Protein AF-A0A2V5N2Y6-F1 (afdb_monomer_lite)

Structure (mmCIF, N/CA/C/O backbone):
data_AF-A0A2V5N2Y6-F1
#
_entry.id   AF-A0A2V5N2Y6-F1
#
loop_
_atom_site.group_PDB
_atom_site.id
_atom_site.type_symbol
_atom_site.label_atom_id
_atom_site.label_alt_id
_atom_site.label_comp_id
_atom_site.label_asym_id
_atom_site.label_entity_id
_atom_site.label_seq_id
_atom_site.pdbx_PDB_ins_code
_atom_site.Cartn_x
_atom_site.Cartn_y
_atom_site.Cartn_z
_atom_site.occupancy
_atom_site.B_iso_or_equiv
_atom_site.auth_seq_id
_atom_site.auth_comp_id
_atom_site.auth_asym_id
_atom_site.auth_atom_id
_atom_site.pdbx_PDB_model_num
ATOM 1 N N . MET A 1 1 ? -27.684 7.480 26.060 1.00 43.97 1 MET A N 1
ATOM 2 C CA . MET A 1 1 ? -26.296 7.140 25.689 1.00 43.97 1 MET A CA 1
ATOM 3 C C . MET A 1 1 ? -26.353 6.342 24.396 1.00 43.97 1 MET A C 1
ATOM 5 O O . MET A 1 1 ? -26.560 5.140 24.453 1.00 43.97 1 MET A O 1
ATOM 9 N N . LEU A 1 2 ? -26.309 7.009 23.239 1.00 47.47 2 LEU A N 1
ATOM 10 C CA . LEU A 1 2 ? -26.187 6.314 21.956 1.00 47.47 2 LEU A CA 1
ATOM 11 C C . LEU A 1 2 ? -24.711 5.968 21.772 1.00 47.47 2 LEU A C 1
ATOM 13 O O . LEU A 1 2 ? -23.866 6.861 21.800 1.00 47.47 2 LEU A O 1
ATOM 17 N N . GLY A 1 3 ? -24.413 4.675 21.655 1.00 51.12 3 GLY A N 1
ATOM 18 C CA . GLY A 1 3 ? -23.096 4.216 21.247 1.00 51.12 3 GLY A CA 1
ATOM 19 C C . GLY A 1 3 ? -22.802 4.800 19.875 1.00 51.12 3 GLY A C 1
ATOM 20 O O . GLY A 1 3 ? -23.506 4.513 18.912 1.00 51.12 3 GLY A O 1
ATOM 21 N N . HIS A 1 4 ? -21.796 5.665 19.795 1.00 55.81 4 HIS A N 1
ATOM 22 C CA . HIS A 1 4 ? -21.160 5.935 18.521 1.00 55.81 4 HIS A CA 1
ATOM 23 C C . HIS A 1 4 ? -20.520 4.615 18.109 1.00 55.81 4 HIS A C 1
ATOM 25 O O . HIS A 1 4 ? -19.481 4.251 18.661 1.00 55.81 4 HIS A O 1
ATOM 31 N N . ASP A 1 5 ? -21.166 3.877 17.206 1.00 52.28 5 ASP A N 1
ATOM 32 C CA . ASP A 1 5 ? -20.513 2.792 16.486 1.00 52.28 5 ASP A CA 1
ATOM 33 C C . ASP A 1 5 ? -19.173 3.346 16.004 1.00 52.28 5 ASP A C 1
ATOM 35 O O . ASP A 1 5 ? -19.122 4.288 15.203 1.00 52.28 5 ASP A O 1
ATOM 39 N N . LYS A 1 6 ? -18.072 2.839 16.571 1.00 60.19 6 LYS A N 1
ATOM 40 C CA . LYS A 1 6 ? -16.740 3.137 16.057 1.00 60.19 6 LYS A CA 1
ATOM 41 C C . LYS A 1 6 ? -16.770 2.655 14.617 1.00 60.19 6 LYS A C 1
ATOM 43 O O . LYS A 1 6 ? -16.750 1.451 14.381 1.00 60.19 6 LYS A O 1
ATOM 48 N N . VAL A 1 7 ? -16.844 3.588 13.668 1.00 63.91 7 VAL A N 1
ATOM 49 C CA . VAL A 1 7 ? -16.652 3.268 12.255 1.00 63.91 7 VAL A CA 1
ATOM 50 C C . VAL A 1 7 ? -15.362 2.450 12.185 1.00 63.91 7 VAL A C 1
ATOM 52 O O . VAL A 1 7 ? -14.339 2.934 12.686 1.00 63.91 7 VAL A O 1
ATOM 55 N N . PRO A 1 8 ? -15.398 1.210 11.663 1.00 70.12 8 PRO A N 1
ATOM 56 C CA . PRO A 1 8 ? -14.211 0.378 11.631 1.00 70.12 8 PRO A CA 1
ATOM 57 C C . PRO A 1 8 ? -13.113 1.134 10.886 1.00 70.12 8 PRO A C 1
ATOM 59 O O . PRO A 1 8 ? -13.353 1.745 9.838 1.00 70.12 8 PRO A O 1
ATOM 62 N N . ALA A 1 9 ? -11.920 1.149 11.479 1.00 90.38 9 ALA A N 1
ATOM 63 C CA . ALA A 1 9 ? -10.757 1.760 10.862 1.00 90.38 9 ALA A CA 1
ATOM 64 C C . ALA A 1 9 ? -10.541 1.142 9.475 1.00 90.38 9 ALA A C 1
ATOM 66 O O . ALA A 1 9 ? -10.749 -0.055 9.269 1.00 90.38 9 ALA A O 1
ATOM 67 N N . ARG A 1 10 ? -10.156 1.973 8.510 1.00 96.25 10 ARG A N 1
ATOM 68 C CA . ARG A 1 10 ? -10.046 1.581 7.105 1.00 96.25 10 ARG A CA 1
ATOM 69 C C . ARG A 1 10 ? -8.814 2.181 6.465 1.00 96.25 10 ARG A C 1
ATOM 71 O O . ARG A 1 10 ? -8.379 3.260 6.862 1.00 96.25 10 ARG A O 1
ATOM 78 N N . VAL A 1 11 ? -8.338 1.500 5.438 1.00 98.06 11 VAL A N 1
ATOM 79 C CA . VAL A 1 11 ? -7.335 1.986 4.493 1.00 98.06 11 VAL A CA 1
ATOM 80 C C . VAL A 1 11 ? -8.007 2.123 3.133 1.00 98.06 11 VAL A C 1
ATOM 82 O O . VAL A 1 11 ? -8.880 1.325 2.776 1.00 98.06 11 VAL A O 1
ATOM 85 N N . VAL A 1 12 ? -7.610 3.140 2.372 1.00 98.25 12 VAL A N 1
ATOM 86 C CA . VAL A 1 12 ? -8.038 3.301 0.979 1.00 98.25 12 VAL A CA 1
ATOM 87 C C . VAL A 1 12 ? -6.888 2.930 0.056 1.00 98.25 12 VAL A C 1
ATOM 89 O O . VAL A 1 12 ? -5.806 3.496 0.165 1.00 98.25 12 VAL A O 1
ATOM 92 N N . VAL A 1 13 ? -7.127 2.024 -0.885 1.00 98.19 13 VAL A N 1
ATOM 93 C CA . VAL A 1 13 ? -6.178 1.663 -1.940 1.00 98.19 13 VAL A CA 1
ATOM 94 C C . VAL A 1 13 ? -6.671 2.256 -3.257 1.00 98.19 13 VAL A C 1
ATOM 96 O O . VAL A 1 13 ? -7.767 1.953 -3.725 1.00 98.19 13 VAL A O 1
ATOM 99 N N . LYS A 1 14 ? -5.873 3.137 -3.855 1.00 96.19 14 LYS A N 1
ATOM 100 C CA . LYS A 1 14 ? -6.141 3.765 -5.149 1.00 96.19 14 LYS A CA 1
ATOM 101 C C . LYS A 1 14 ? -5.297 3.132 -6.242 1.00 96.19 14 LYS A C 1
ATOM 103 O O . LYS A 1 14 ? -4.129 2.819 -6.036 1.00 96.19 14 LYS A O 1
ATOM 108 N N . GLY A 1 15 ? -5.883 3.033 -7.426 1.00 92.19 15 GLY A N 1
ATOM 109 C CA . GLY A 1 15 ? -5.283 2.409 -8.597 1.00 92.19 15 GLY A CA 1
ATOM 110 C C . GLY A 1 15 ? -6.280 1.460 -9.247 1.00 92.19 15 GLY A C 1
ATOM 111 O O . GLY A 1 15 ? -7.487 1.563 -9.026 1.00 92.19 15 GLY A O 1
ATOM 112 N N . ILE A 1 16 ? -5.770 0.529 -10.046 1.00 92.19 16 ILE A N 1
ATOM 113 C CA . ILE A 1 16 ? -6.584 -0.486 -10.717 1.00 92.19 16 ILE A CA 1
ATOM 114 C C . ILE A 1 16 ? -6.803 -1.648 -9.735 1.00 92.19 16 ILE A C 1
ATOM 116 O O . ILE A 1 16 ? -6.063 -2.624 -9.760 1.00 92.19 16 ILE A O 1
ATOM 120 N N . VAL A 1 17 ? -7.771 -1.518 -8.824 1.00 96.94 17 VAL A N 1
ATOM 121 C CA . VAL A 1 17 ? -8.083 -2.502 -7.764 1.00 96.94 17 VAL A CA 1
ATOM 122 C C . VAL A 1 17 ? -9.578 -2.826 -7.734 1.00 96.94 17 VAL A C 1
ATOM 124 O O . VAL A 1 17 ? -10.394 -1.976 -8.099 1.00 96.94 17 VAL A O 1
ATOM 127 N N . ARG A 1 18 ? -9.959 -4.030 -7.288 1.00 96.44 18 ARG A N 1
ATOM 128 C CA . ARG A 1 18 ? -11.378 -4.406 -7.129 1.00 96.44 18 ARG A CA 1
ATOM 129 C C . ARG A 1 18 ? -12.002 -3.802 -5.872 1.00 96.44 18 ARG A C 1
ATOM 131 O O . ARG A 1 18 ? -13.130 -3.316 -5.930 1.00 96.44 18 ARG A O 1
ATOM 138 N N . TYR A 1 19 ? -11.282 -3.842 -4.750 1.00 97.81 19 TYR A N 1
ATOM 139 C CA . TYR A 1 19 ? -11.765 -3.407 -3.438 1.00 97.81 19 TYR A CA 1
ATOM 140 C C . TYR A 1 19 ? -10.947 -2.208 -2.935 1.00 97.81 19 TYR A C 1
ATOM 142 O O . TYR A 1 19 ? -9.956 -2.375 -2.227 1.00 97.81 19 TYR A O 1
ATOM 150 N N . PRO A 1 20 ? -11.342 -0.969 -3.284 1.00 97.31 20 PRO A N 1
ATOM 151 C CA . PRO A 1 20 ? -10.560 0.229 -2.971 1.00 97.31 20 PRO A CA 1
ATOM 152 C C . PRO A 1 20 ? -10.619 0.646 -1.498 1.00 97.31 20 PRO A C 1
ATOM 154 O O . PRO A 1 20 ? -9.873 1.527 -1.085 1.00 97.31 20 PRO A O 1
ATOM 157 N N . VAL A 1 21 ? -11.516 0.069 -0.698 1.00 97.62 21 VAL A N 1
ATOM 158 C CA . VAL A 1 21 ? -11.609 0.326 0.742 1.00 97.62 21 VAL A CA 1
ATOM 159 C C . VAL A 1 21 ? -11.554 -1.011 1.453 1.00 97.62 21 VAL A C 1
ATOM 161 O O . VAL A 1 21 ? -12.421 -1.855 1.239 1.00 97.62 21 VAL A O 1
ATOM 164 N N . ILE A 1 22 ? -10.550 -1.181 2.305 1.00 97.12 22 ILE A N 1
ATOM 165 C CA . ILE A 1 22 ? -10.342 -2.404 3.080 1.00 97.12 22 ILE A CA 1
ATOM 166 C C . ILE A 1 22 ? -10.329 -2.077 4.571 1.00 97.12 22 ILE A C 1
ATOM 168 O O . ILE A 1 22 ? -10.000 -0.958 4.983 1.00 97.12 22 ILE A O 1
ATOM 172 N N . GLN A 1 23 ? -10.711 -3.056 5.385 1.00 96.81 23 GLN A N 1
ATOM 173 C CA . GLN A 1 23 ? -10.661 -2.924 6.834 1.00 96.81 23 GLN A CA 1
ATOM 174 C C . GLN A 1 23 ? -9.203 -2.899 7.301 1.00 96.81 23 GLN A C 1
ATOM 176 O O . GLN A 1 23 ? -8.391 -3.707 6.858 1.00 96.81 23 GLN A O 1
ATOM 181 N N . TRP A 1 24 ? -8.884 -1.972 8.200 1.00 97.06 24 TRP A N 1
ATOM 182 C CA . TRP A 1 24 ? -7.591 -1.948 8.867 1.00 97.06 24 TRP A CA 1
ATOM 183 C C . TRP A 1 24 ? -7.558 -2.978 10.000 1.00 97.06 24 TRP A C 1
ATOM 185 O O . TRP A 1 24 ? -8.502 -3.082 10.789 1.00 97.06 24 TRP A O 1
ATOM 195 N N . THR A 1 25 ? -6.449 -3.701 10.086 1.00 95.81 25 THR A N 1
ATOM 196 C CA . THR A 1 25 ? -6.097 -4.597 11.188 1.00 95.81 25 THR A CA 1
ATOM 197 C C . THR A 1 25 ? -4.685 -4.271 11.655 1.00 95.81 25 THR A C 1
ATOM 199 O O . THR A 1 25 ? -3.905 -3.66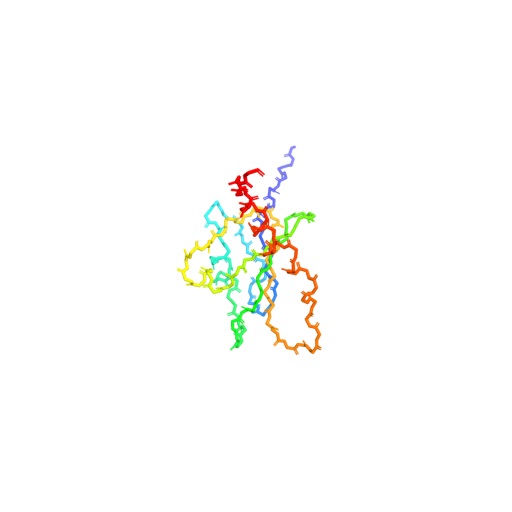9 10.916 1.00 95.81 25 THR A O 1
ATOM 202 N N . GLU A 1 26 ? -4.343 -4.674 12.879 1.00 9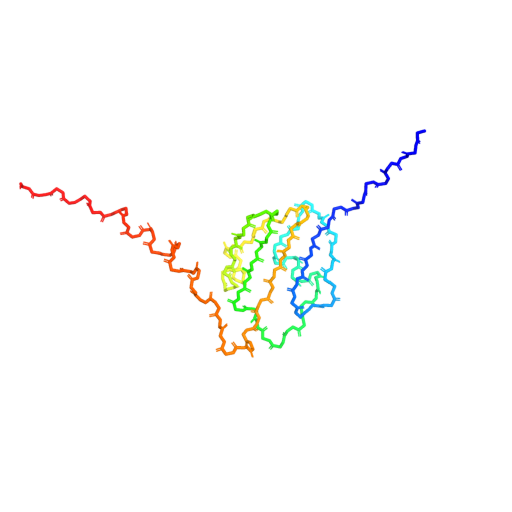4.25 26 GLU A N 1
ATOM 203 C CA . GLU A 1 26 ? -3.007 -4.431 13.440 1.00 94.25 26 GLU A CA 1
ATOM 204 C C . GLU A 1 26 ? -1.896 -5.066 12.601 1.00 94.25 26 GLU A C 1
ATOM 206 O O . GLU A 1 26 ? -0.778 -4.579 12.637 1.00 94.25 26 GLU A O 1
ATOM 211 N N . ASP A 1 27 ? -2.216 -6.105 11.823 1.00 95.62 27 ASP A N 1
ATOM 212 C CA . ASP A 1 27 ? -1.334 -6.845 10.920 1.00 95.62 27 ASP A CA 1
ATOM 213 C C . ASP A 1 27 ? -1.439 -6.457 9.443 1.00 95.62 27 ASP A C 1
ATOM 215 O O . ASP A 1 27 ? -0.953 -7.186 8.568 1.00 95.62 27 ASP A O 1
ATOM 219 N N . LEU A 1 28 ? -2.061 -5.312 9.150 1.00 98.00 28 LEU A N 1
ATOM 220 C CA . LEU A 1 28 ? -2.183 -4.814 7.790 1.00 98.00 28 LEU A CA 1
ATOM 221 C C . LEU A 1 28 ? -0.900 -4.096 7.350 1.00 98.00 28 LEU A C 1
ATOM 223 O O . LEU A 1 28 ? -0.592 -2.988 7.790 1.00 98.00 28 LEU A O 1
ATOM 227 N N . THR A 1 29 ? -0.186 -4.716 6.417 1.00 98.44 29 THR A N 1
ATOM 228 C CA . THR A 1 29 ? 0.974 -4.140 5.730 1.00 98.44 29 THR A CA 1
ATOM 229 C C . THR A 1 29 ? 0.619 -3.684 4.315 1.00 98.44 29 THR A C 1
ATOM 231 O O . THR A 1 29 ? -0.479 -3.955 3.815 1.00 98.44 29 THR A O 1
ATOM 234 N N . VAL A 1 30 ? 1.545 -3.004 3.639 1.00 98.12 30 VAL A N 1
ATOM 235 C CA . VAL A 1 30 ? 1.371 -2.564 2.246 1.00 98.12 30 VAL A CA 1
ATOM 236 C C . VAL A 1 30 ? 1.134 -3.749 1.318 1.00 98.12 30 VAL A C 1
ATOM 238 O O . VAL A 1 30 ? 0.181 -3.727 0.537 1.00 98.12 30 VAL A O 1
ATOM 241 N N . ALA A 1 31 ? 1.954 -4.799 1.417 1.00 98.12 31 ALA A N 1
ATOM 242 C CA . ALA A 1 31 ? 1.800 -5.983 0.577 1.00 98.12 31 ALA A CA 1
ATOM 243 C C . ALA A 1 31 ? 0.423 -6.633 0.779 1.00 98.12 31 ALA A C 1
ATOM 245 O O . ALA A 1 31 ? -0.295 -6.909 -0.186 1.00 98.12 31 ALA A O 1
ATOM 246 N N . ARG A 1 32 ? 0.007 -6.813 2.040 1.00 98.31 32 ARG A N 1
ATOM 247 C CA . ARG A 1 32 ? -1.304 -7.386 2.374 1.00 98.31 32 ARG A CA 1
ATOM 248 C C . ARG A 1 32 ? -2.454 -6.516 1.887 1.00 98.31 32 ARG A C 1
ATOM 250 O O . ARG A 1 32 ? -3.432 -7.054 1.375 1.00 98.31 32 ARG A O 1
ATOM 257 N N . ALA A 1 33 ? -2.341 -5.1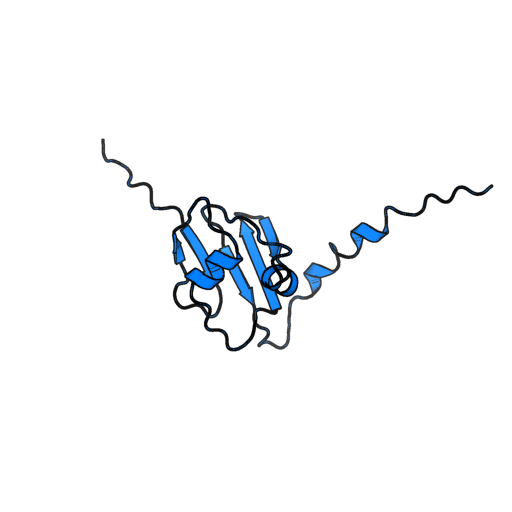95 1.994 1.00 98.25 33 ALA A N 1
ATOM 258 C CA . ALA A 1 33 ? -3.353 -4.277 1.489 1.00 98.25 33 ALA A CA 1
ATOM 259 C C . ALA A 1 33 ? -3.537 -4.387 -0.030 1.00 98.25 33 ALA A C 1
ATOM 261 O O . ALA A 1 33 ? -4.673 -4.439 -0.493 1.00 98.25 33 ALA A O 1
ATOM 262 N N . ILE A 1 34 ? -2.447 -4.486 -0.799 1.00 97.69 34 ILE A N 1
ATOM 263 C CA . ILE A 1 34 ? -2.504 -4.647 -2.262 1.00 97.69 34 ILE A CA 1
ATOM 264 C C . ILE A 1 34 ? -3.190 -5.964 -2.646 1.00 97.69 34 ILE A C 1
ATOM 266 O O . ILE A 1 34 ? -4.049 -5.975 -3.529 1.00 97.69 34 ILE A O 1
ATOM 270 N N . VAL A 1 35 ? -2.850 -7.062 -1.964 1.00 97.38 35 VAL A N 1
ATOM 271 C CA . VAL A 1 35 ? -3.481 -8.374 -2.190 1.00 97.38 35 VAL A CA 1
ATOM 272 C C . VAL A 1 35 ? -4.964 -8.341 -1.816 1.00 97.38 35 VAL A C 1
ATOM 274 O O . VAL A 1 35 ? -5.803 -8.781 -2.596 1.00 97.38 35 VAL A O 1
ATOM 277 N N . THR A 1 36 ? -5.301 -7.769 -0.657 1.00 98.06 36 THR A N 1
ATOM 278 C CA . THR A 1 36 ? -6.683 -7.690 -0.146 1.00 98.06 36 THR A CA 1
ATOM 279 C C . THR A 1 36 ? -7.562 -6.800 -1.022 1.00 98.06 36 THR A C 1
ATOM 281 O O . THR A 1 36 ? -8.740 -7.086 -1.216 1.00 98.06 36 THR A O 1
ATOM 284 N N . ALA A 1 37 ? -6.991 -5.733 -1.586 1.00 98.00 37 ALA A N 1
ATOM 285 C CA . ALA A 1 37 ? -7.671 -4.859 -2.536 1.00 98.00 37 ALA A CA 1
ATOM 286 C C . ALA A 1 37 ? -7.903 -5.519 -3.909 1.00 98.00 37 ALA A C 1
ATOM 288 O O . ALA A 1 37 ? -8.615 -4.951 -4.738 1.00 98.00 37 ALA A O 1
ATOM 289 N N . GLU A 1 38 ? -7.318 -6.698 -4.151 1.00 97.69 38 GLU A N 1
ATOM 290 C CA . GLU A 1 38 ? -7.268 -7.392 -5.438 1.00 97.69 38 GLU A CA 1
ATOM 291 C C . GLU A 1 38 ? -6.832 -6.453 -6.563 1.00 97.69 38 GLU A C 1
ATOM 293 O O . GLU A 1 38 ? -7.637 -5.973 -7.365 1.00 97.69 38 GLU A O 1
ATOM 298 N N . TYR A 1 39 ? -5.539 -6.149 -6.607 1.00 95.50 39 TYR A N 1
ATOM 299 C CA . TYR A 1 39 ? -4.962 -5.396 -7.711 1.00 95.50 39 TYR A CA 1
ATOM 300 C C . TYR A 1 39 ? -5.163 -6.109 -9.061 1.00 95.50 39 TYR A C 1
ATOM 302 O O . TYR A 1 39 ? -4.844 -7.284 -9.217 1.00 95.50 39 TYR A O 1
ATOM 310 N N . LEU A 1 40 ? -5.699 -5.374 -10.039 1.00 92.50 40 LEU A N 1
ATOM 311 C CA . LEU A 1 40 ? -6.094 -5.853 -11.371 1.00 92.50 40 LEU A CA 1
ATOM 312 C C . LEU A 1 40 ? -5.276 -5.204 -12.500 1.00 92.50 40 LEU A C 1
ATOM 314 O O . LEU A 1 40 ? -5.629 -5.330 -13.675 1.00 92.50 40 LEU A O 1
ATOM 318 N N . GLY A 1 41 ? -4.224 -4.446 -12.179 1.00 86.81 41 GLY A N 1
ATOM 319 C CA . GLY A 1 41 ? -3.390 -3.832 -13.205 1.00 86.81 41 GLY A CA 1
ATOM 320 C C . GLY A 1 41 ? -2.635 -4.886 -14.013 1.00 86.81 41 GLY A C 1
ATOM 321 O O . GLY A 1 41 ? -2.041 -5.802 -13.459 1.00 86.81 41 GLY A O 1
ATOM 322 N N . ALA A 1 42 ? -2.612 -4.728 -15.338 1.00 86.06 42 ALA A N 1
ATOM 323 C CA . ALA A 1 42 ? -1.891 -5.638 -16.236 1.00 86.06 42 ALA A CA 1
ATOM 324 C C . ALA A 1 42 ? -0.355 -5.547 -16.112 1.00 86.06 42 ALA A C 1
ATOM 326 O O . ALA A 1 42 ? 0.366 -6.335 -16.718 1.00 86.06 42 ALA A O 1
ATOM 327 N N . ARG A 1 43 ? 0.146 -4.545 -15.382 1.00 87.56 43 ARG A N 1
ATOM 328 C CA . ARG A 1 43 ? 1.563 -4.315 -15.089 1.00 87.56 43 ARG A CA 1
ATOM 329 C C . ARG A 1 43 ? 1.723 -4.045 -13.605 1.00 87.56 43 ARG A C 1
ATOM 331 O O . ARG A 1 43 ? 0.817 -3.478 -12.986 1.00 87.56 43 ARG A O 1
ATOM 338 N N . ASP A 1 44 ? 2.897 -4.359 -13.083 1.00 89.12 44 ASP A N 1
ATOM 339 C CA . ASP A 1 44 ? 3.253 -3.993 -11.720 1.00 89.12 44 ASP A CA 1
ATOM 340 C C . ASP A 1 44 ? 3.260 -2.463 -11.553 1.00 89.12 44 ASP A C 1
ATOM 342 O O . ASP A 1 44 ? 3.626 -1.733 -12.489 1.00 89.12 44 ASP A O 1
ATOM 346 N N . PRO A 1 45 ? 2.836 -1.943 -10.387 1.00 90.12 45 PRO A N 1
ATOM 347 C CA . PRO A 1 45 ? 3.003 -0.536 -10.064 1.00 90.12 45 PRO A CA 1
ATOM 348 C C . PRO A 1 45 ? 4.480 -0.147 -10.153 1.00 90.12 45 PRO A C 1
ATOM 350 O O . PRO A 1 45 ? 5.345 -0.830 -9.613 1.00 90.12 45 PRO A O 1
ATOM 353 N N . ILE A 1 46 ? 4.769 0.978 -10.803 1.00 89.81 46 ILE A N 1
ATOM 354 C CA . ILE A 1 46 ? 6.128 1.539 -10.858 1.00 89.81 46 ILE A CA 1
ATOM 355 C C . ILE A 1 46 ? 6.426 2.434 -9.654 1.00 89.81 46 ILE A C 1
ATOM 357 O O . ILE A 1 46 ? 7.581 2.715 -9.354 1.00 89.81 46 ILE A O 1
ATOM 361 N N . VAL A 1 47 ? 5.374 2.899 -8.978 1.00 87.06 47 VAL A N 1
ATOM 362 C CA . VAL A 1 47 ? 5.442 3.709 -7.765 1.00 87.06 47 VAL A CA 1
ATOM 363 C C . VAL A 1 47 ? 4.316 3.266 -6.847 1.00 87.06 47 VAL A C 1
ATOM 365 O O . VAL A 1 47 ? 3.159 3.174 -7.271 1.00 87.06 47 VAL A O 1
ATOM 368 N N . ILE A 1 48 ? 4.662 3.050 -5.582 1.00 94.88 48 ILE A N 1
ATOM 369 C CA . ILE A 1 48 ? 3.708 2.908 -4.489 1.00 94.88 48 ILE A CA 1
ATOM 370 C C . ILE A 1 48 ? 3.961 4.070 -3.533 1.00 94.88 48 ILE A C 1
ATOM 372 O O . ILE A 1 48 ? 5.081 4.257 -3.053 1.00 94.88 48 ILE A O 1
ATOM 376 N N . SER A 1 49 ? 2.932 4.867 -3.267 1.00 95.31 49 SER A N 1
ATOM 377 C CA . SER A 1 49 ? 2.986 5.912 -2.246 1.00 95.31 49 SER A CA 1
ATOM 378 C C . SER A 1 49 ? 1.944 5.661 -1.171 1.00 95.31 49 SER A C 1
ATOM 380 O O . SER A 1 49 ? 0.881 5.097 -1.427 1.00 95.31 49 SER A O 1
ATOM 382 N N . ILE A 1 50 ? 2.256 6.083 0.046 1.00 96.75 50 ILE A N 1
ATOM 383 C CA . ILE A 1 50 ? 1.338 6.037 1.176 1.00 96.75 50 ILE A CA 1
ATOM 384 C C . ILE A 1 50 ? 1.191 7.456 1.674 1.00 96.75 50 ILE A C 1
ATOM 386 O O . ILE A 1 50 ? 2.179 8.125 1.980 1.00 96.75 50 ILE A O 1
ATOM 390 N N . ARG A 1 51 ? -0.050 7.923 1.735 1.00 96.88 51 ARG A N 1
ATOM 391 C CA . ARG A 1 51 ? -0.392 9.214 2.308 1.00 96.88 51 ARG A CA 1
ATOM 392 C C . ARG A 1 51 ? -1.044 9.012 3.664 1.00 96.88 51 ARG A C 1
ATOM 394 O O . ARG A 1 51 ? -2.129 8.437 3.751 1.00 96.88 51 ARG A O 1
ATOM 401 N N . ARG A 1 52 ? -0.394 9.562 4.686 1.00 94.75 52 ARG A N 1
ATOM 402 C CA . ARG A 1 52 ? -0.799 9.505 6.089 1.00 94.75 52 ARG A CA 1
ATOM 403 C C . ARG A 1 52 ? -1.072 10.914 6.584 1.00 94.75 52 ARG A C 1
ATOM 405 O O . ARG A 1 52 ? -0.162 11.708 6.813 1.00 94.75 52 ARG A O 1
ATOM 412 N N . GLY A 1 53 ? -2.351 11.276 6.659 1.00 92.81 53 GLY A N 1
ATOM 413 C CA . GLY A 1 53 ? -2.753 12.658 6.916 1.00 92.81 53 GLY A CA 1
ATOM 414 C C . GLY A 1 53 ? -2.178 13.621 5.867 1.00 92.81 53 GLY A C 1
ATOM 415 O O . GLY A 1 53 ? -2.646 13.647 4.725 1.00 92.81 53 GLY A O 1
ATOM 416 N N . ARG A 1 54 ? -1.182 14.424 6.269 1.00 92.00 54 ARG A N 1
ATOM 417 C CA . ARG A 1 54 ? -0.473 15.395 5.409 1.00 92.00 54 ARG A CA 1
ATOM 418 C C . ARG A 1 54 ? 0.887 14.903 4.913 1.00 92.00 54 ARG A C 1
ATOM 420 O O . ARG A 1 54 ? 1.475 15.554 4.056 1.00 92.00 54 ARG A O 1
ATOM 427 N N . GLU A 1 55 ? 1.378 13.793 5.444 1.00 91.75 55 GLU A N 1
ATOM 428 C CA . GLU A 1 55 ? 2.675 13.231 5.087 1.00 91.75 55 GLU A CA 1
ATOM 429 C C . GLU A 1 55 ? 2.520 12.222 3.955 1.00 91.75 55 GLU A C 1
ATOM 431 O O . GLU A 1 55 ? 1.459 11.622 3.757 1.00 91.75 55 GLU A O 1
ATOM 436 N N . SER A 1 56 ? 3.573 12.057 3.162 1.00 89.94 56 SER A N 1
ATOM 437 C CA . SER A 1 56 ? 3.617 11.052 2.108 1.00 89.94 56 SER A CA 1
ATOM 438 C C . SER A 1 56 ? 4.984 10.403 2.072 1.00 89.94 56 SER A C 1
ATOM 440 O O . SER A 1 56 ? 6.004 11.085 2.144 1.00 89.94 56 SER A O 1
ATOM 442 N N . PHE A 1 57 ? 4.986 9.085 1.955 1.00 90.62 57 PHE A N 1
ATOM 443 C CA . PHE A 1 57 ? 6.189 8.278 1.863 1.00 90.62 57 PHE A CA 1
ATOM 444 C C . PHE A 1 57 ? 6.060 7.283 0.718 1.00 90.62 57 PHE A C 1
ATOM 446 O O . PHE A 1 57 ? 4.959 6.952 0.274 1.00 90.62 57 PHE A O 1
ATOM 453 N N . TYR A 1 58 ? 7.208 6.846 0.214 1.00 92.88 58 TYR A N 1
ATOM 454 C CA . TYR A 1 58 ? 7.296 6.003 -0.966 1.00 92.88 58 TYR A CA 1
ATOM 455 C C . TYR A 1 58 ? 7.803 4.621 -0.596 1.00 92.88 58 TYR A C 1
ATOM 457 O O . TYR A 1 58 ? 8.715 4.473 0.218 1.00 92.88 58 TYR A O 1
ATOM 465 N N . VAL A 1 59 ? 7.208 3.618 -1.227 1.00 92.62 59 VAL A N 1
ATOM 466 C CA . VAL A 1 59 ? 7.624 2.226 -1.130 1.00 92.62 59 VAL A CA 1
ATOM 467 C C . VAL A 1 59 ? 8.121 1.811 -2.502 1.00 92.62 59 VAL A C 1
ATOM 469 O O . VAL A 1 59 ? 7.402 1.921 -3.493 1.00 92.62 59 VAL A O 1
ATOM 472 N N . ASP A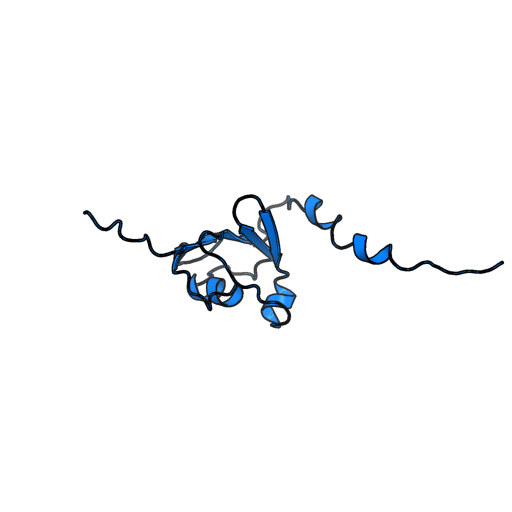 1 60 ? 9.368 1.355 -2.551 1.00 89.62 60 ASP A N 1
ATOM 473 C CA . ASP A 1 60 ? 9.947 0.770 -3.754 1.00 89.62 60 ASP A CA 1
ATOM 474 C C . ASP A 1 60 ? 9.231 -0.564 -4.058 1.00 89.62 60 ASP A C 1
ATOM 476 O O . ASP A 1 60 ? 9.331 -1.498 -3.250 1.00 89.62 60 ASP A O 1
ATOM 480 N N . PRO A 1 61 ? 8.521 -0.684 -5.198 1.00 92.12 61 PRO A N 1
ATOM 481 C CA . PRO A 1 61 ? 7.783 -1.896 -5.544 1.00 92.12 61 PRO A CA 1
ATOM 482 C C . PRO A 1 61 ? 8.673 -3.136 -5.680 1.00 92.12 61 PRO A C 1
ATOM 484 O O . PRO A 1 61 ? 8.251 -4.229 -5.307 1.00 92.12 61 PRO A O 1
ATOM 487 N N . ALA A 1 62 ? 9.912 -2.986 -6.163 1.00 90.88 62 ALA A N 1
ATOM 488 C CA . ALA A 1 62 ? 10.833 -4.107 -6.326 1.00 90.88 62 ALA A CA 1
ATOM 489 C C . ALA A 1 62 ? 11.299 -4.630 -4.963 1.00 90.88 62 ALA A C 1
ATOM 491 O O . ALA A 1 62 ? 11.313 -5.837 -4.721 1.00 90.88 62 ALA A O 1
ATOM 492 N N . ARG A 1 63 ? 11.623 -3.724 -4.031 1.00 94.81 63 ARG A N 1
ATOM 493 C CA . ARG A 1 63 ? 11.994 -4.112 -2.661 1.00 94.81 63 ARG A CA 1
ATOM 494 C C . ARG A 1 63 ? 10.814 -4.696 -1.886 1.00 94.81 63 ARG A C 1
ATOM 496 O O . ARG A 1 63 ? 11.039 -5.604 -1.088 1.00 94.81 63 ARG A O 1
ATOM 503 N N . LEU A 1 64 ? 9.592 -4.215 -2.131 1.00 95.88 64 LEU A N 1
ATOM 504 C CA . LEU A 1 64 ? 8.366 -4.781 -1.562 1.00 95.88 64 LEU A CA 1
ATOM 505 C C . LEU A 1 64 ? 8.123 -6.208 -2.063 1.00 95.88 64 LEU A C 1
ATOM 507 O O . LEU A 1 64 ? 7.919 -7.112 -1.259 1.00 95.88 64 LEU A O 1
ATOM 511 N N . ALA A 1 65 ? 8.211 -6.427 -3.378 1.00 93.12 65 ALA A N 1
ATOM 512 C CA . ALA A 1 65 ? 8.029 -7.745 -3.987 1.00 93.12 65 ALA A CA 1
ATOM 513 C C . ALA A 1 65 ? 9.070 -8.772 -3.507 1.00 93.12 65 ALA A C 1
ATOM 515 O O . ALA A 1 65 ? 8.760 -9.952 -3.365 1.00 93.12 65 ALA A O 1
ATOM 516 N N . LEU A 1 66 ? 10.295 -8.319 -3.217 1.00 95.56 66 LEU A N 1
ATOM 517 C CA . LEU A 1 66 ? 11.356 -9.143 -2.630 1.00 95.56 66 LEU A CA 1
ATOM 518 C C . LEU A 1 66 ? 11.217 -9.338 -1.108 1.00 95.56 66 LEU A C 1
ATOM 520 O O . LEU A 1 66 ? 12.024 -10.055 -0.519 1.00 95.56 66 LEU A O 1
ATOM 524 N N . GLY A 1 67 ? 10.246 -8.691 -0.455 1.00 93.12 67 GLY A N 1
ATOM 525 C CA . GLY A 1 67 ? 10.055 -8.747 0.998 1.00 93.12 67 GLY A CA 1
ATOM 526 C C . GLY A 1 67 ? 11.137 -8.024 1.809 1.00 93.12 67 GLY A C 1
ATOM 527 O O . GLY A 1 67 ? 11.243 -8.228 3.015 1.00 93.12 67 GLY A O 1
ATOM 528 N N . ILE A 1 68 ? 11.954 -7.181 1.169 1.00 94.81 68 ILE A N 1
ATOM 529 C CA . ILE A 1 68 ? 13.019 -6.408 1.830 1.00 94.81 68 ILE A CA 1
ATOM 530 C C . ILE A 1 68 ? 12.416 -5.271 2.665 1.00 94.81 68 ILE A C 1
ATOM 532 O O . ILE A 1 68 ? 12.976 -4.884 3.690 1.00 94.81 68 ILE A O 1
ATOM 536 N N . VAL A 1 69 ? 11.294 -4.711 2.208 1.00 92.75 69 VAL A N 1
ATOM 537 C CA . VAL A 1 69 ? 10.529 -3.680 2.916 1.00 92.75 69 VAL A CA 1
ATOM 538 C C . VAL A 1 69 ? 9.050 -4.027 2.844 1.00 92.75 69 VAL A C 1
ATOM 540 O O . VAL A 1 69 ? 8.565 -4.364 1.774 1.00 92.75 69 VAL A O 1
ATOM 543 N N . ASP A 1 70 ? 8.325 -3.923 3.951 1.00 97.31 70 ASP A N 1
ATOM 544 C CA . ASP A 1 70 ? 6.860 -4.026 3.957 1.00 97.31 70 ASP A CA 1
ATOM 545 C C . ASP A 1 70 ? 6.298 -3.207 5.131 1.00 97.31 70 ASP A C 1
ATOM 547 O O . ASP A 1 70 ? 6.165 -3.719 6.244 1.00 97.31 70 ASP A O 1
ATOM 551 N N . PRO A 1 71 ? 6.074 -1.894 4.942 1.00 96.69 71 PRO A N 1
ATOM 552 C CA . PRO A 1 71 ? 5.618 -1.021 6.018 1.00 96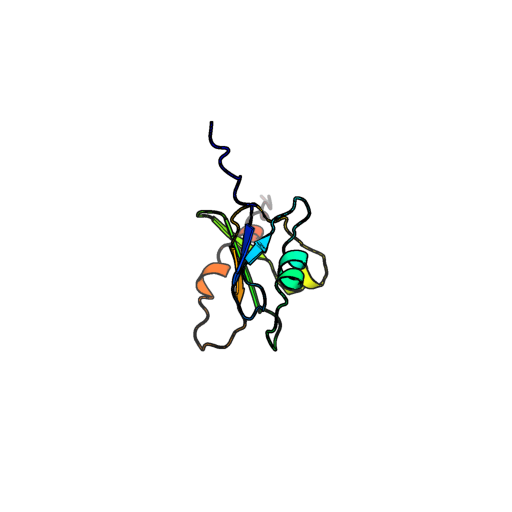.69 71 PRO A CA 1
ATOM 553 C C . PRO A 1 71 ? 4.241 -1.414 6.565 1.00 96.69 71 PRO A C 1
ATOM 555 O O . PRO A 1 71 ? 3.354 -1.840 5.824 1.00 96.69 71 PRO A O 1
ATOM 558 N N . TRP A 1 72 ? 4.038 -1.184 7.862 1.00 98.00 72 TRP A N 1
ATOM 559 C CA . TRP A 1 72 ? 2.726 -1.286 8.501 1.00 98.00 72 TRP A CA 1
ATOM 560 C C . TRP A 1 72 ? 1.863 -0.084 8.126 1.00 98.00 72 TRP A C 1
ATOM 562 O O . TRP A 1 72 ? 2.337 1.059 8.095 1.00 98.00 72 TRP A O 1
ATOM 572 N N . LEU A 1 73 ? 0.588 -0.345 7.856 1.00 97.81 73 LEU A N 1
ATOM 573 C CA . LEU A 1 73 ? -0.392 0.693 7.581 1.00 97.81 73 LEU A CA 1
ATOM 574 C C . LEU A 1 73 ? -1.099 1.124 8.860 1.00 97.81 73 LEU A C 1
ATOM 576 O O . LEU A 1 73 ? -1.281 0.350 9.799 1.00 97.81 73 LEU A O 1
ATOM 580 N N . GLU A 1 74 ? -1.539 2.372 8.866 1.00 97.12 74 GLU A N 1
ATOM 581 C CA . GLU A 1 74 ? -2.289 2.980 9.955 1.00 97.12 74 GLU A CA 1
ATOM 582 C C . GLU A 1 74 ? -3.743 3.257 9.546 1.00 97.12 74 GLU A C 1
ATOM 584 O O . GLU A 1 74 ? -4.063 3.377 8.355 1.00 97.12 74 GLU A O 1
ATOM 589 N N . PRO A 1 75 ? -4.655 3.391 10.526 1.00 96.75 75 PRO A N 1
ATOM 590 C CA . PRO A 1 75 ? -6.019 3.827 10.268 1.00 96.75 75 PRO A CA 1
ATOM 591 C C . PRO A 1 75 ? -6.069 5.129 9.459 1.00 96.75 75 PRO A C 1
ATOM 593 O O . PRO A 1 75 ? -5.565 6.165 9.886 1.00 96.75 75 PRO A O 1
ATOM 596 N N . GLY A 1 76 ? -6.758 5.099 8.318 1.00 96.00 76 GLY A N 1
ATOM 597 C CA . GLY A 1 76 ? -6.942 6.264 7.455 1.00 96.00 76 GLY A CA 1
ATOM 598 C C . GLY A 1 76 ? -5.850 6.473 6.406 1.00 96.00 76 GLY A C 1
ATOM 599 O O . GLY A 1 76 ? -5.971 7.420 5.624 1.00 96.00 76 GLY A O 1
ATOM 600 N N . ASP A 1 77 ? -4.835 5.605 6.345 1.00 98.06 77 ASP A N 1
ATOM 601 C CA . ASP A 1 77 ? -3.834 5.642 5.281 1.00 98.06 77 ASP A CA 1
ATOM 602 C C . ASP A 1 77 ? -4.468 5.482 3.894 1.00 98.06 77 ASP A C 1
ATOM 604 O O . ASP A 1 77 ? -5.484 4.801 3.693 1.00 98.06 77 ASP A O 1
ATOM 608 N N . ILE A 1 78 ? -3.826 6.119 2.917 1.00 98.06 78 ILE A N 1
ATOM 609 C CA . ILE A 1 78 ? -4.195 6.033 1.509 1.00 98.06 78 ILE A CA 1
ATOM 610 C C . ILE A 1 78 ? -2.992 5.513 0.732 1.00 98.06 78 ILE A C 1
ATOM 612 O O . ILE A 1 78 ? -1.998 6.220 0.598 1.00 98.06 78 ILE A O 1
ATOM 616 N N . VAL A 1 79 ? -3.100 4.292 0.216 1.00 98.00 79 VAL A N 1
ATOM 617 C CA . VAL A 1 79 ? -2.088 3.646 -0.624 1.00 98.00 79 VAL A CA 1
ATOM 618 C C . VAL A 1 79 ? -2.415 3.947 -2.080 1.00 98.00 79 VAL A C 1
ATOM 620 O O . VAL A 1 79 ? -3.526 3.674 -2.524 1.00 98.00 79 VAL A O 1
ATOM 623 N N . GLU A 1 80 ? -1.483 4.506 -2.843 1.00 96.62 80 GLU A N 1
ATOM 624 C CA . GLU A 1 80 ? -1.687 4.825 -4.257 1.00 96.62 80 GLU A CA 1
ATOM 625 C C . GLU A 1 80 ? -0.732 4.003 -5.130 1.00 96.62 80 GLU A C 1
ATOM 627 O O . GLU A 1 80 ? 0.487 4.043 -4.956 1.00 96.62 80 GLU A O 1
ATOM 632 N N . LEU A 1 81 ? -1.308 3.239 -6.062 1.00 94.50 81 LEU A N 1
ATOM 633 C CA . LEU A 1 81 ? -0.610 2.354 -6.990 1.00 94.50 81 LEU A CA 1
ATOM 634 C C . LEU A 1 81 ? -0.575 3.001 -8.374 1.00 94.50 81 LEU A C 1
ATOM 636 O O . LEU A 1 81 ? -1.603 3.102 -9.052 1.00 94.50 81 LEU A O 1
ATOM 640 N N . HIS A 1 82 ? 0.609 3.421 -8.811 1.00 88.50 82 HIS A N 1
ATOM 641 C CA . HIS A 1 82 ? 0.777 4.110 -10.088 1.00 88.50 82 HIS A CA 1
ATOM 642 C C . HIS A 1 82 ? 1.387 3.166 -11.121 1.00 88.50 82 HIS A C 1
ATOM 644 O O . HIS A 1 82 ? 2.524 2.717 -10.982 1.00 88.50 82 HIS A O 1
ATOM 650 N N . THR A 1 83 ? 0.643 2.892 -12.191 1.00 78.00 83 THR A N 1
ATOM 651 C CA . THR A 1 83 ? 1.147 2.202 -13.384 1.00 78.00 83 THR A CA 1
ATOM 652 C C . THR A 1 83 ? 1.349 3.239 -14.471 1.00 78.00 83 THR A C 1
ATOM 654 O O . THR A 1 83 ? 0.406 3.916 -14.871 1.00 78.00 83 THR A O 1
ATOM 657 N N . SER A 1 84 ? 2.580 3.440 -14.937 1.00 62.00 84 SER A N 1
ATOM 658 C CA . SER A 1 84 ? 2.838 4.432 -15.984 1.00 62.00 84 SER A CA 1
ATOM 659 C C . SER A 1 84 ? 2.010 4.124 -17.234 1.00 62.00 84 SER A C 1
ATOM 661 O O . SER A 1 84 ? 2.262 3.150 -17.947 1.00 62.00 84 SER A O 1
ATOM 663 N N . THR A 1 85 ? 1.005 4.962 -17.481 1.00 53.62 85 THR A N 1
ATOM 664 C CA . THR A 1 85 ? 0.250 5.028 -18.739 1.00 53.62 85 THR A CA 1
ATOM 665 C C . THR A 1 85 ? 0.164 6.451 -19.303 1.00 53.62 85 THR A C 1
ATOM 667 O O . THR A 1 85 ? -0.411 6.633 -20.370 1.00 53.62 85 THR A O 1
ATOM 670 N N . ALA A 1 86 ? 0.788 7.457 -18.674 1.00 46.28 86 ALA A N 1
ATOM 671 C CA . ALA A 1 86 ? 0.763 8.844 -19.146 1.00 46.28 86 ALA A CA 1
ATOM 672 C C . ALA A 1 86 ? 2.172 9.428 -19.343 1.00 46.28 86 ALA A C 1
ATOM 674 O O . ALA A 1 86 ? 3.053 9.303 -18.496 1.00 46.28 86 ALA A O 1
ATOM 675 N N . SER A 1 87 ? 2.341 10.123 -20.465 1.00 42.56 87 SER A N 1
ATOM 676 C CA . SER A 1 87 ? 3.537 10.784 -21.001 1.00 42.56 87 SER A CA 1
ATOM 677 C C . SER A 1 87 ? 4.089 11.967 -20.183 1.00 42.56 87 SER A C 1
ATOM 679 O O . SER A 1 87 ? 4.805 12.796 -20.737 1.00 42.56 87 SER A O 1
ATOM 681 N N . ASN A 1 88 ? 3.774 12.081 -18.890 1.00 45.50 88 ASN A N 1
ATOM 682 C CA . ASN A 1 88 ? 4.431 13.040 -17.997 1.00 45.50 88 ASN A CA 1
ATOM 683 C C . ASN A 1 88 ? 4.393 12.571 -16.529 1.00 45.50 88 ASN A C 1
ATOM 685 O O . ASN A 1 88 ? 3.520 12.973 -15.759 1.00 45.50 88 ASN A O 1
ATOM 689 N N . PRO A 1 89 ? 5.306 11.685 -16.125 1.00 48.53 89 PRO A N 1
ATOM 690 C CA . PRO A 1 89 ? 5.506 11.356 -14.720 1.00 48.53 89 PRO A CA 1
ATOM 691 C C . PRO A 1 89 ? 6.095 12.562 -13.959 1.00 48.53 89 PRO A C 1
ATOM 693 O O . PRO A 1 89 ? 7.078 13.145 -14.420 1.00 48.53 89 PRO A O 1
ATOM 696 N N . PRO A 1 90 ? 5.565 12.935 -12.776 1.00 47.94 90 PRO A N 1
ATOM 697 C CA . PRO A 1 90 ? 6.153 13.955 -11.909 1.00 47.94 90 PRO A CA 1
ATOM 698 C C . PRO A 1 90 ? 7.407 13.399 -11.211 1.00 47.94 90 PRO A C 1
ATOM 700 O O . PRO A 1 90 ? 7.493 13.345 -9.987 1.00 47.94 90 PRO A O 1
ATOM 703 N N . TYR A 1 91 ? 8.409 12.978 -11.988 1.00 51.50 91 TYR A N 1
ATOM 704 C CA . TYR A 1 91 ? 9.695 12.473 -11.493 1.00 51.50 91 TYR A CA 1
ATOM 705 C C . TYR A 1 91 ? 10.520 13.534 -10.737 1.00 51.50 91 TYR A C 1
ATOM 707 O O . TYR A 1 91 ? 11.584 13.226 -10.210 1.00 51.50 91 TYR A O 1
ATOM 715 N N . GLY A 1 92 ? 10.026 14.770 -10.617 1.00 51.22 92 GLY A N 1
ATOM 716 C CA . GLY A 1 92 ? 10.689 15.858 -9.899 1.00 51.22 92 GLY A CA 1
ATOM 717 C C . GLY A 1 92 ? 10.757 15.714 -8.373 1.00 51.22 92 GLY A C 1
ATOM 718 O O . GLY A 1 92 ? 11.373 16.562 -7.740 1.00 51.22 92 GLY A O 1
ATOM 719 N N . LEU A 1 93 ? 10.158 14.681 -7.764 1.00 43.59 93 LEU A N 1
ATOM 720 C CA . LEU A 1 93 ? 10.125 14.526 -6.298 1.00 43.59 93 LEU A CA 1
ATOM 721 C C . LEU A 1 93 ? 11.098 13.473 -5.733 1.00 43.59 93 LEU A C 1
ATOM 723 O O . LEU A 1 93 ? 11.206 13.358 -4.516 1.00 43.59 93 LEU A O 1
ATOM 727 N N . TYR A 1 94 ? 11.847 12.747 -6.575 1.00 46.25 94 TYR A N 1
ATOM 728 C CA . TYR A 1 94 ? 12.747 11.667 -6.122 1.00 46.25 94 TYR A CA 1
ATOM 729 C C . TYR A 1 94 ? 14.238 12.025 -6.077 1.00 46.25 94 TYR A C 1
ATOM 731 O O . TYR A 1 94 ? 15.036 11.238 -5.576 1.00 46.25 94 TYR A O 1
ATOM 739 N N . THR A 1 95 ? 14.639 13.212 -6.535 1.00 47.78 95 THR A N 1
ATOM 740 C CA . THR A 1 95 ? 16.060 13.610 -6.493 1.00 47.78 95 THR A CA 1
ATOM 741 C C . THR A 1 95 ? 16.542 13.960 -5.082 1.00 47.78 95 THR A C 1
ATOM 743 O O . THR A 1 95 ? 17.730 13.842 -4.795 1.00 47.78 95 THR A O 1
ATOM 746 N N . THR A 1 96 ? 15.657 14.366 -4.167 1.00 40.50 96 THR A N 1
ATOM 747 C CA . THR A 1 96 ? 16.114 14.918 -2.881 1.00 40.50 96 THR A CA 1
ATOM 748 C C . THR A 1 96 ? 16.437 13.858 -1.826 1.00 40.50 96 THR A C 1
ATOM 750 O O . THR A 1 96 ? 17.254 14.133 -0.958 1.00 40.50 96 THR A O 1
ATOM 753 N N . SER A 1 97 ? 15.889 12.640 -1.906 1.00 38.06 97 SER A N 1
ATOM 754 C CA . SER A 1 97 ? 16.096 11.634 -0.846 1.00 38.06 97 SER A CA 1
ATOM 755 C C . SER A 1 97 ? 17.120 10.547 -1.179 1.00 38.06 97 SER A C 1
ATOM 757 O O . SER A 1 97 ? 17.636 9.927 -0.259 1.00 38.06 97 SER A O 1
ATOM 759 N N . ILE A 1 98 ? 17.466 10.335 -2.455 1.00 45.28 98 ILE A N 1
ATOM 760 C CA . ILE A 1 98 ? 18.492 9.345 -2.846 1.00 45.28 98 ILE A CA 1
ATOM 761 C C . ILE A 1 98 ? 19.895 9.986 -2.926 1.00 45.28 98 ILE A C 1
ATOM 763 O O . ILE A 1 98 ? 20.897 9.292 -2.834 1.00 45.28 98 ILE A O 1
ATOM 767 N N . LEU A 1 99 ? 19.990 11.322 -3.002 1.00 42.00 99 LEU A N 1
ATOM 768 C CA . LEU A 1 99 ? 21.268 12.053 -3.081 1.00 42.00 99 LEU A CA 1
ATOM 769 C C . LEU A 1 99 ? 21.736 12.683 -1.755 1.00 42.00 99 LEU A C 1
ATOM 771 O O . LEU A 1 99 ? 22.716 13.427 -1.746 1.00 42.00 99 LEU A O 1
ATOM 775 N N . GLN A 1 100 ? 21.056 12.425 -0.632 1.00 42.31 100 GLN A N 1
ATOM 776 C CA . GLN A 1 100 ? 21.453 12.977 0.673 1.00 42.31 100 GLN A CA 1
ATOM 777 C C . GLN A 1 100 ? 22.315 12.033 1.522 1.00 42.31 100 GLN A C 1
ATOM 779 O O . GLN A 1 100 ? 22.959 12.506 2.457 1.00 42.31 100 GLN A O 1
ATOM 784 N N . ASP A 1 101 ? 22.409 10.753 1.156 1.00 40.59 101 ASP A N 1
ATOM 785 C CA . ASP A 1 101 ? 23.259 9.777 1.853 1.00 40.59 101 ASP A CA 1
ATOM 786 C C . ASP A 1 101 ? 24.754 9.938 1.485 1.00 40.59 101 ASP A C 1
ATOM 788 O O . ASP A 1 101 ? 25.639 9.734 2.310 1.00 40.59 101 ASP A O 1
ATOM 792 N N . GLU A 1 102 ? 25.071 10.460 0.292 1.00 47.72 102 GLU A N 1
ATOM 793 C CA . GLU A 1 102 ? 26.462 10.586 -0.187 1.00 47.72 102 GLU A CA 1
ATOM 794 C C . GLU A 1 102 ? 27.238 11.811 0.343 1.00 47.72 102 GLU A C 1
ATOM 796 O O . GLU A 1 102 ? 28.387 12.034 -0.040 1.00 47.72 102 GLU A O 1
ATOM 801 N N . ARG A 1 103 ? 26.665 12.629 1.242 1.00 44.66 103 ARG A N 1
ATOM 802 C CA . ARG A 1 103 ? 27.388 13.765 1.862 1.00 44.66 103 ARG A CA 1
ATOM 803 C C . ARG A 1 103 ? 27.904 13.513 3.278 1.00 44.66 103 ARG A C 1
ATOM 805 O O . ARG A 1 103 ? 28.549 14.398 3.838 1.00 44.66 103 ARG A O 1
ATOM 812 N N . ALA A 1 104 ? 27.710 12.321 3.835 1.00 47.06 104 ALA A N 1
ATOM 813 C CA . ALA A 1 104 ? 28.253 11.947 5.141 1.00 47.06 104 ALA A CA 1
ATOM 814 C C . ALA A 1 104 ? 29.498 11.051 5.003 1.00 47.06 104 ALA A C 1
ATOM 816 O O . ALA A 1 104 ? 29.564 9.964 5.565 1.00 47.06 104 ALA A O 1
ATOM 817 N N . GLY A 1 105 ? 30.496 11.487 4.230 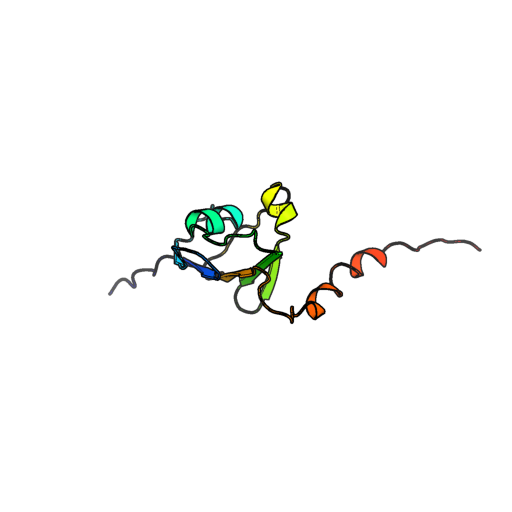1.00 46.09 105 GLY A N 1
ATOM 818 C CA . GLY A 1 105 ? 31.662 10.644 3.966 1.00 46.09 105 GLY A CA 1
ATOM 819 C C . GLY A 1 105 ? 32.832 11.340 3.287 1.00 46.09 105 GLY A C 1
ATOM 820 O O . GLY A 1 105 ? 33.368 10.814 2.323 1.00 46.09 105 GLY A O 1
ATOM 821 N N . SER A 1 106 ? 33.250 12.514 3.763 1.00 42.44 106 SER A N 1
ATOM 822 C CA . SER A 1 106 ? 34.610 12.989 3.475 1.00 42.44 106 SER A CA 1
ATOM 823 C C . SER A 1 106 ? 35.151 13.810 4.641 1.00 42.44 106 SER A C 1
ATOM 825 O O . SER A 1 106 ? 35.180 15.037 4.630 1.00 42.44 106 SER A O 1
ATOM 827 N N . ARG A 1 107 ? 35.553 13.094 5.694 1.00 50.94 107 ARG A N 1
ATOM 828 C CA . ARG A 1 107 ? 36.680 13.498 6.533 1.00 50.94 107 ARG A CA 1
ATOM 829 C C . ARG A 1 107 ? 37.866 12.685 6.038 1.00 50.94 107 ARG A C 1
ATOM 831 O O . ARG A 1 107 ? 38.039 11.539 6.437 1.00 50.94 107 ARG A O 1
ATOM 838 N N . VAL A 1 108 ? 38.648 13.285 5.152 1.00 42.56 108 VAL A N 1
ATOM 839 C CA . VAL A 1 108 ? 40.046 12.908 4.972 1.00 42.56 108 VAL A CA 1
ATOM 840 C C . VAL A 1 108 ? 40.840 14.061 5.566 1.00 42.56 108 VAL A C 1
ATOM 842 O O . VAL A 1 108 ? 40.923 15.141 4.990 1.00 42.56 108 VAL A O 1
ATOM 845 N N . GLU A 1 109 ? 41.312 13.849 6.791 1.00 48.81 109 GLU A N 1
ATOM 846 C CA . GLU A 1 109 ? 42.472 14.566 7.308 1.00 48.81 109 GLU A CA 1
ATOM 847 C C . GLU A 1 109 ? 43.648 14.264 6.377 1.00 48.81 109 GLU A C 1
ATOM 849 O O . GLU A 1 109 ? 44.012 13.098 6.241 1.00 48.81 109 GLU A O 1
ATOM 854 N N . ASP A 1 110 ? 44.249 15.283 5.765 1.00 43.94 110 ASP A N 1
ATOM 855 C CA . ASP A 1 110 ? 45.683 15.251 5.478 1.00 43.94 110 ASP A CA 1
ATOM 856 C C . ASP A 1 110 ? 46.248 16.678 5.337 1.00 43.94 110 ASP A C 1
ATOM 858 O O . ASP A 1 110 ? 45.884 17.412 4.418 1.00 43.94 110 ASP A O 1
ATOM 862 N N . ARG A 1 111 ? 47.156 16.983 6.276 1.00 44.12 111 ARG A N 1
ATOM 863 C CA . ARG A 1 111 ? 48.192 18.037 6.345 1.00 44.12 111 ARG A CA 1
ATOM 864 C C . ARG A 1 111 ? 47.820 19.508 6.513 1.00 44.12 111 ARG A C 1
ATOM 866 O O . ARG A 1 111 ? 47.439 20.175 5.531 1.00 44.12 111 ARG A O 1
#

pLDDT: mean 79.56, std 22.24, range [38.06, 98.44]

Secondary structure (DSSP, 8-state):
------PPPEEEEESSBS-SEEE--TT-BHHHHHHHTTB--SS--SEEEEEETTEEEEE-HHHHHTTS--PBP-TT-EEEEE---SS---GGGSHHHHSSGGGS-------

Foldseek 3Di:
DDPPPPPFFWEAEADQFQARIDGDDQPDWPVNVCVVRHHDDPDFFCWKWKDDPPDIDTDHSVCVVVVVDIDHDDGYIYIYGHDPPDPDDPPVPPPPPVPPVVPPDDPDDDD

Sequence (111 aa):
MLGHDKVPARVVVKGIVRYPVIQWTEDLTVARAIVTAEYLGARDPIVISIRRGRESFYVDPARLALGIVDPWLEPGDIVELHTSTASNPPYGLYTTSILQDERAGSRVEDR

Radius of gyration: 18.35 Å; chains: 1; bounding box: 74×27×47 Å